Protein AF-A0A7K6C113-F1 (afdb_monomer)

pLDDT: mean 94.39, std 8.46, range [51.66, 98.69]

Foldseek 3Di:
DADEEEPAQVQQELVNLLVVLVVLLVDQRHQEYEHHNYHYDPNSVVSNVVSVVNRPRHNYYD

Solvent-accessible surface area (backbone atoms only — not comparable to full-atom values): 3369 Å² total; per-residue (Å²): 139,83,42,76,45,79,54,49,66,63,65,36,32,36,68,49,33,44,51,50,18,56,50,40,63,72,56,78,62,56,26,33,42,31,50,43,75,38,57,56,43,72,72,9,50,50,36,34,54,61,22,50,79,70,29,91,52,58,76,44,80,74

Nearest PDB structures (foldseek):
  4k17-assembly1_A  TM=9.815E-01  e=1.719E-03  Mus musculus
  4z94-assembly1_G  TM=9.700E-01  e=2.239E-03  Homo sapiens
  8iah-assembly1_Y  TM=9.649E-01  e=2.392E-03  Sus scrofa
  4k17-assembly2_B  TM=9.696E-01  e=3.796E-03  Mus musculus
  8j07-assembly1_w  TM=8.663E-01  e=2.574E-02  Homo sapiens

Organism: Ptilonorhynchus violaceus (NCBI:txid28724)

Mean predicted aligned error: 2.87 Å

Sequence (62 aa):
FLFLGSLAENQISNKGAKALARSLLVNRSLMVLDLRSNSIGPAGAKALADALKKNQVLLSLR

Secondary structure (DSSP, 8-state):
--EEEE-TTS---HHHHHHHHHHHHH-SSEEEEE-TTS---HHHHHHHHHHHTT-SS--EE-

InterPro domains:
  IPR001611 Leucine-rich repeat [PF13516] (7-21)
  IPR001611 Leucine-rich repeat [PF13516] (26-49)
  IPR032675 Leucine-rich repeat domain superfamily [G3DSA:3.80.10.10] (5-62)
  IPR053040 Leucine-rich repeat-containing protein 71 [PTHR469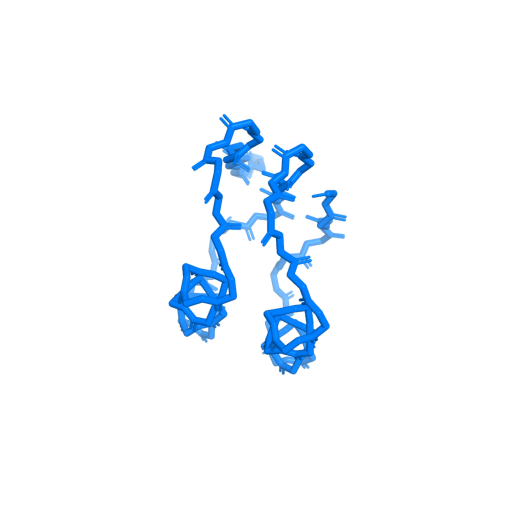84] (6-61)

Radius of gyration: 10.69 Å; Cα contacts (8 Å, |Δi|>4): 104; chains: 1; bounding box: 28×18×25 Å

Structure (mmCIF, N/CA/C/O backbone):
data_AF-A0A7K6C113-F1
#
_entry.id   AF-A0A7K6C113-F1
#
loop_
_atom_site.group_PDB
_atom_site.id
_atom_site.type_symbol
_atom_site.label_atom_id
_atom_site.label_alt_id
_atom_site.label_comp_id
_atom_site.label_asym_id
_atom_site.label_entity_id
_atom_site.label_seq_id
_atom_site.pdbx_PDB_ins_code
_atom_site.Cartn_x
_atom_site.Cartn_y
_atom_site.Cartn_z
_atom_site.occupancy
_atom_site.B_iso_or_equiv
_atom_site.auth_seq_id
_atom_site.auth_comp_id
_atom_site.auth_asym_id
_atom_site.auth_atom_id
_atom_site.pdbx_PDB_model_num
ATOM 1 N N . PHE A 1 1 ? -21.152 10.143 7.790 1.00 51.66 1 PHE A N 1
ATOM 2 C CA . PHE A 1 1 ? -20.029 10.918 7.229 1.00 51.66 1 PHE A CA 1
ATOM 3 C C . PHE A 1 1 ? -18.839 9.985 7.038 1.00 51.66 1 PHE A C 1
ATOM 5 O O . PHE A 1 1 ? -18.173 9.670 8.011 1.00 51.66 1 PHE A O 1
ATOM 12 N N . LEU A 1 2 ? -18.633 9.462 5.825 1.00 55.19 2 LEU A N 1
ATOM 13 C CA . LEU A 1 2 ? -17.460 8.643 5.487 1.00 55.19 2 LEU A CA 1
ATOM 14 C C . LEU A 1 2 ? -16.366 9.585 4.966 1.00 55.19 2 LEU A C 1
ATOM 16 O O . LEU A 1 2 ? -16.650 10.385 4.076 1.00 55.19 2 LEU A O 1
ATOM 20 N N . PHE A 1 3 ? -15.142 9.515 5.492 1.00 75.06 3 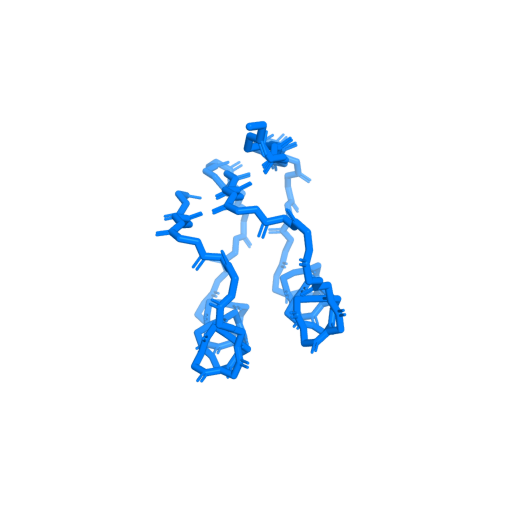PHE A N 1
ATOM 21 C CA . PHE A 1 3 ? -14.017 10.260 4.920 1.00 75.06 3 PHE A CA 1
ATOM 22 C C . PHE A 1 3 ? -13.387 9.435 3.789 1.00 75.06 3 PHE A C 1
ATOM 24 O O . PHE A 1 3 ? -12.983 8.285 4.002 1.00 75.06 3 PHE A O 1
ATOM 31 N N . LEU A 1 4 ? -13.345 10.014 2.587 1.00 81.50 4 LEU A N 1
ATOM 32 C CA . LEU A 1 4 ? -12.830 9.402 1.360 1.00 81.50 4 LEU A CA 1
ATOM 33 C C . LEU A 1 4 ? -11.497 10.063 0.988 1.00 81.50 4 LEU A C 1
ATOM 35 O O . LEU A 1 4 ? -11.425 11.287 0.911 1.00 81.50 4 LEU A O 1
ATOM 39 N N . GLY A 1 5 ? -10.458 9.267 0.729 1.00 84.62 5 GLY A N 1
ATOM 40 C CA . GLY A 1 5 ? -9.185 9.742 0.184 1.00 84.62 5 GLY A CA 1
ATOM 41 C C . GLY A 1 5 ? -8.883 9.054 -1.142 1.00 84.62 5 GLY A C 1
ATOM 42 O O . GLY A 1 5 ? -8.806 7.830 -1.191 1.00 84.62 5 GLY A O 1
ATOM 43 N N . SER A 1 6 ? -8.705 9.820 -2.218 1.00 92.31 6 SER A N 1
ATOM 44 C CA . SER A 1 6 ? -8.216 9.289 -3.495 1.00 92.31 6 SER A CA 1
ATOM 45 C C . SER A 1 6 ? -6.776 9.724 -3.709 1.00 92.31 6 SER A C 1
ATOM 47 O O . SER A 1 6 ? -6.460 10.908 -3.616 1.00 92.31 6 SER A O 1
ATOM 49 N N . LEU A 1 7 ? -5.917 8.752 -3.992 1.00 94.44 7 LEU A N 1
ATOM 50 C CA . LEU A 1 7 ? -4.555 8.940 -4.476 1.00 94.44 7 LEU A CA 1
ATOM 51 C C . LEU A 1 7 ? -4.343 8.150 -5.776 1.00 94.44 7 LEU A C 1
ATOM 53 O O . LEU A 1 7 ? -3.214 7.766 -6.093 1.00 94.44 7 LEU A O 1
ATOM 57 N N . ALA A 1 8 ? -5.406 7.898 -6.540 1.00 93.81 8 ALA A N 1
ATOM 58 C CA . ALA A 1 8 ? -5.293 7.258 -7.843 1.00 93.81 8 ALA A CA 1
ATOM 59 C C . ALA A 1 8 ? -4.401 8.083 -8.788 1.00 93.81 8 ALA A C 1
ATOM 61 O O . ALA A 1 8 ? -4.345 9.305 -8.670 1.00 93.81 8 ALA A O 1
ATOM 62 N N . GLU A 1 9 ? -3.686 7.413 -9.694 1.00 94.88 9 GLU A N 1
ATOM 63 C CA . GLU A 1 9 ? -2.899 8.065 -10.759 1.00 94.88 9 GLU A CA 1
ATOM 64 C C . GLU A 1 9 ? -1.749 8.973 -10.259 1.00 94.88 9 GLU A C 1
ATOM 66 O O . GLU A 1 9 ? -1.342 9.913 -10.934 1.00 94.88 9 GLU A O 1
ATOM 71 N N . ASN A 1 10 ? -1.165 8.678 -9.089 1.00 95.94 10 ASN A N 1
ATOM 72 C CA . ASN A 1 10 ? -0.117 9.500 -8.455 1.00 95.94 10 ASN A CA 1
ATOM 73 C C . ASN A 1 10 ? 1.304 8.905 -8.525 1.00 95.94 10 ASN A C 1
ATOM 75 O O . ASN A 1 10 ? 2.193 9.328 -7.786 1.00 95.94 10 ASN A O 1
ATOM 79 N N . GLN A 1 11 ? 1.540 7.901 -9.377 1.00 95.81 11 GLN A N 1
ATOM 80 C CA . GLN A 1 11 ? 2.846 7.228 -9.520 1.00 95.81 11 GLN A CA 1
ATOM 81 C C . GLN A 1 11 ? 3.442 6.727 -8.185 1.00 95.81 11 GLN A C 1
ATOM 83 O O . GLN A 1 11 ? 4.662 6.657 -8.002 1.00 95.81 11 GLN A O 1
ATOM 88 N N . ILE A 1 12 ? 2.592 6.350 -7.227 1.00 97.56 12 ILE A N 1
ATOM 89 C CA . ILE A 1 12 ? 3.026 5.869 -5.916 1.00 97.56 12 ILE A CA 1
ATOM 90 C C . ILE A 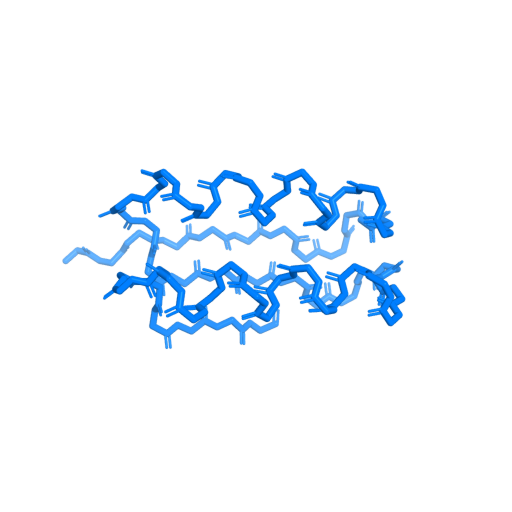1 12 ? 3.827 4.581 -6.100 1.00 97.56 12 ILE A C 1
ATOM 92 O O . ILE A 1 12 ? 3.309 3.555 -6.532 1.00 97.56 12 ILE A O 1
ATOM 96 N N . SER A 1 13 ? 5.106 4.636 -5.736 1.00 98.12 13 SER A N 1
ATOM 97 C CA . SER A 1 13 ? 6.006 3.485 -5.763 1.00 98.12 13 SER A CA 1
ATOM 98 C C . SER A 1 13 ? 5.887 2.630 -4.498 1.00 98.12 13 SER A C 1
ATOM 100 O O . SER A 1 13 ? 5.237 3.000 -3.515 1.00 98.12 13 SER A O 1
ATOM 102 N N . ASN A 1 14 ? 6.639 1.527 -4.445 1.00 98.50 14 ASN A N 1
ATOM 103 C CA . ASN A 1 14 ? 6.822 0.733 -3.222 1.00 98.50 14 ASN A CA 1
ATOM 104 C C . ASN A 1 14 ? 7.205 1.579 -1.994 1.00 98.50 14 ASN A C 1
ATOM 106 O O . ASN A 1 14 ? 6.778 1.279 -0.879 1.00 98.50 14 ASN A O 1
ATOM 110 N N . LYS A 1 15 ? 8.018 2.630 -2.173 1.00 98.44 15 LYS A N 1
ATOM 11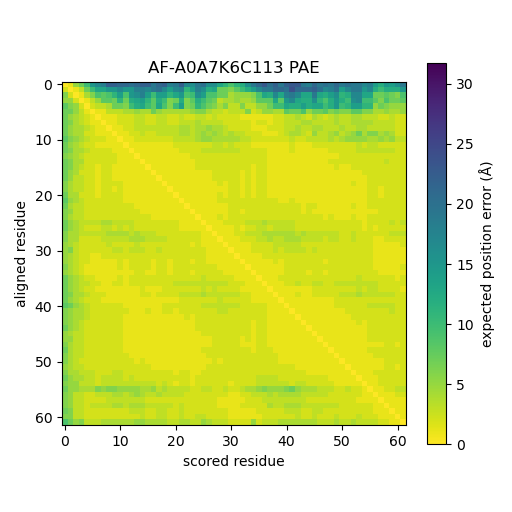1 C CA . LYS A 1 15 ? 8.438 3.510 -1.073 1.00 98.44 15 LYS A CA 1
ATOM 112 C C . LYS A 1 15 ? 7.265 4.350 -0.562 1.00 98.44 15 LYS A C 1
ATOM 114 O O . LYS A 1 15 ? 7.085 4.449 0.651 1.00 98.44 15 LYS A O 1
ATOM 119 N N . GLY A 1 16 ? 6.459 4.897 -1.474 1.00 98.12 16 GLY A N 1
ATOM 120 C CA . GLY A 1 16 ? 5.252 5.652 -1.136 1.00 98.12 16 GLY A CA 1
ATOM 121 C C . GLY A 1 16 ? 4.205 4.777 -0.443 1.00 98.12 16 GLY A C 1
ATOM 122 O O . GLY A 1 16 ? 3.726 5.133 0.629 1.00 98.12 16 GLY A O 1
ATOM 123 N N . ALA A 1 17 ? 3.953 3.571 -0.956 1.00 98.44 17 ALA A N 1
ATOM 124 C CA . ALA A 1 17 ? 3.046 2.606 -0.330 1.00 98.44 17 ALA A CA 1
ATOM 125 C C . ALA A 1 17 ? 3.478 2.226 1.100 1.00 98.44 17 ALA A C 1
ATOM 127 O O . ALA A 1 17 ? 2.649 2.159 2.003 1.00 98.44 17 ALA A O 1
ATOM 128 N N . LYS A 1 18 ? 4.784 2.056 1.355 1.00 98.69 18 LYS A N 1
ATOM 129 C CA . LYS A 1 18 ? 5.317 1.829 2.714 1.00 98.69 18 LYS A CA 1
ATOM 130 C C . LYS A 1 18 ? 5.135 3.033 3.645 1.00 98.69 18 LYS A C 1
ATOM 132 O O . LYS A 1 18 ? 5.041 2.857 4.859 1.00 98.69 18 LYS A O 1
ATOM 137 N N . ALA A 1 19 ? 5.156 4.256 3.119 1.00 98.31 19 ALA A N 1
ATOM 138 C CA . ALA A 1 19 ? 4.850 5.449 3.905 1.00 98.31 19 ALA A CA 1
ATOM 139 C C . ALA A 1 19 ? 3.352 5.501 4.241 1.00 98.31 19 ALA A C 1
ATOM 141 O O . ALA A 1 19 ? 3.005 5.617 5.413 1.00 98.31 19 ALA A O 1
ATOM 142 N N . LEU A 1 20 ? 2.483 5.281 3.249 1.00 97.50 20 LEU A N 1
ATOM 143 C CA . LEU A 1 20 ? 1.033 5.193 3.447 1.00 97.50 20 LEU A CA 1
ATOM 144 C C . LEU A 1 20 ? 0.648 4.106 4.451 1.00 97.50 20 LEU A C 1
ATOM 146 O O . LEU A 1 20 ? -0.147 4.361 5.347 1.00 97.50 20 LEU A O 1
ATOM 150 N N . ALA A 1 21 ? 1.262 2.926 4.367 1.00 98.12 21 ALA A N 1
ATOM 151 C CA . ALA A 1 21 ? 1.050 1.844 5.322 1.00 98.12 21 ALA A CA 1
ATOM 152 C C . ALA A 1 21 ? 1.316 2.294 6.770 1.00 98.12 21 ALA A C 1
ATOM 154 O O . ALA A 1 21 ? 0.528 2.001 7.665 1.00 98.12 21 ALA A O 1
ATOM 155 N N . ARG A 1 22 ? 2.385 3.067 7.004 1.00 98.06 22 ARG A N 1
ATOM 156 C CA . ARG A 1 22 ? 2.679 3.638 8.329 1.00 98.06 22 ARG A CA 1
ATOM 157 C C . ARG A 1 22 ? 1.620 4.649 8.763 1.00 98.06 22 ARG A C 1
ATOM 159 O O . ARG A 1 22 ? 1.186 4.599 9.910 1.00 98.06 22 ARG A O 1
ATOM 166 N N . SER A 1 23 ? 1.152 5.506 7.859 1.00 96.25 23 SER A N 1
ATOM 167 C CA . SER A 1 23 ? 0.062 6.447 8.145 1.00 96.25 23 SER A CA 1
ATOM 168 C C . SER A 1 23 ? -1.258 5.736 8.464 1.00 96.25 23 SER A C 1
ATOM 170 O O . SER A 1 23 ? -1.967 6.152 9.377 1.00 96.25 23 SER A O 1
ATOM 172 N N . LEU A 1 24 ? -1.571 4.626 7.788 1.00 96.62 24 LEU A N 1
ATOM 173 C CA . LEU A 1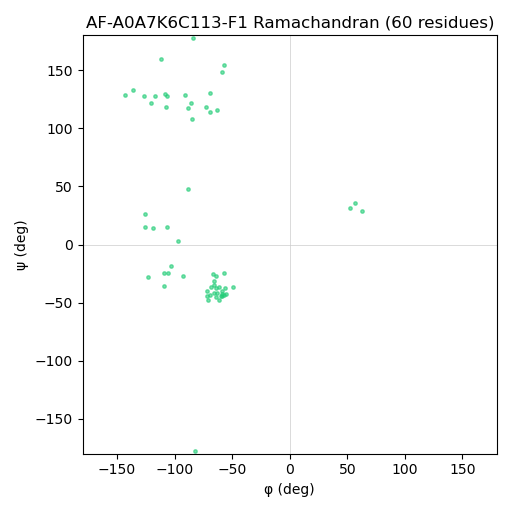 24 ? -2.763 3.820 8.070 1.00 96.62 24 LEU A CA 1
ATOM 174 C C . LEU A 1 24 ? -2.730 3.192 9.471 1.00 96.62 24 LEU A C 1
ATOM 176 O O . LEU A 1 24 ? -3.785 2.981 10.058 1.00 96.62 24 LEU A O 1
ATOM 180 N N . LEU A 1 25 ? -1.558 2.934 10.058 1.00 96.38 25 LEU A N 1
ATOM 181 C CA . LEU A 1 25 ? -1.483 2.400 11.425 1.00 96.38 25 LEU A CA 1
ATOM 182 C C . LEU A 1 25 ? -1.977 3.388 12.485 1.00 96.38 25 LEU A C 1
ATOM 184 O O . LEU A 1 25 ? -2.447 2.950 13.534 1.00 96.38 25 LEU A O 1
ATOM 188 N N . VAL A 1 26 ? -1.921 4.694 12.214 1.00 96.06 26 VAL A N 1
ATOM 189 C CA . VAL A 1 26 ? -2.336 5.753 13.152 1.00 96.06 26 VAL A CA 1
ATOM 190 C C . VAL A 1 26 ? -3.626 6.453 12.735 1.00 96.06 26 VAL A C 1
ATOM 192 O O . VAL A 1 26 ? -4.338 6.973 13.587 1.00 96.06 26 VAL A O 1
ATOM 195 N N . ASN A 1 27 ? -3.970 6.439 11.446 1.00 93.94 27 ASN A N 1
ATOM 196 C CA . ASN A 1 27 ? -5.200 7.048 10.962 1.00 93.94 27 ASN A CA 1
ATOM 197 C C . ASN A 1 27 ? -6.429 6.251 11.448 1.00 93.94 27 ASN A C 1
ATOM 199 O O . ASN A 1 27 ? -6.476 5.023 11.337 1.00 93.94 27 ASN A O 1
ATOM 203 N N . ARG A 1 28 ? -7.408 6.959 12.022 1.00 93.31 28 ARG A N 1
ATOM 204 C CA . ARG A 1 28 ? -8.662 6.403 12.564 1.00 93.31 28 ARG A CA 1
ATOM 205 C C . ARG A 1 28 ? -9.914 7.067 11.986 1.00 93.31 28 ARG A C 1
ATOM 207 O O . ARG A 1 28 ? -10.989 6.918 12.550 1.00 93.31 28 ARG A O 1
ATOM 214 N N . SER A 1 29 ? -9.780 7.809 10.889 1.00 94.56 29 SER A N 1
ATOM 215 C CA . SER A 1 29 ? -10.892 8.526 10.251 1.00 94.56 29 SER A CA 1
ATOM 216 C C . SER A 1 29 ? -11.094 8.154 8.785 1.00 94.56 29 SER A C 1
ATOM 218 O O . SER A 1 29 ? -12.214 8.232 8.290 1.00 94.56 29 SER A O 1
ATOM 220 N N . LEU A 1 30 ? -10.037 7.742 8.081 1.00 95.19 30 LEU A N 1
ATOM 221 C CA . LEU A 1 30 ? -10.096 7.357 6.677 1.00 95.19 30 LEU A CA 1
ATOM 222 C C . LEU A 1 30 ? -10.794 6.003 6.539 1.00 95.19 30 LEU A C 1
ATOM 224 O O . LEU A 1 30 ? -10.304 4.995 7.045 1.00 95.19 30 LEU A O 1
ATOM 228 N N . MET A 1 31 ? -11.922 5.989 5.829 1.00 95.94 31 MET A N 1
ATOM 229 C CA . MET A 1 31 ? -12.750 4.789 5.656 1.00 95.94 31 MET A CA 1
ATOM 230 C C . MET A 1 31 ? -12.611 4.185 4.259 1.00 95.94 31 MET A C 1
ATOM 232 O O . MET A 1 31 ? -12.816 2.985 4.089 1.00 95.94 31 MET A O 1
ATOM 236 N N . VAL A 1 32 ? -12.225 4.989 3.266 1.00 95.56 32 VAL A N 1
ATOM 237 C CA . VAL A 1 32 ? -11.976 4.527 1.896 1.00 95.56 32 VAL A CA 1
ATOM 238 C C . VAL A 1 32 ? -10.703 5.162 1.359 1.00 95.56 32 VAL A C 1
ATOM 240 O O . VAL A 1 32 ? -10.534 6.379 1.458 1.00 95.56 32 VAL A O 1
ATOM 243 N N . LEU A 1 33 ? -9.842 4.340 0.761 1.00 96.19 33 LEU A N 1
ATOM 244 C CA . LEU A 1 33 ? -8.634 4.771 0.066 1.00 96.19 33 LEU A CA 1
ATOM 245 C C . LEU A 1 33 ? -8.611 4.189 -1.353 1.00 96.19 33 LEU A C 1
ATOM 247 O O . LEU A 1 33 ? -8.758 2.981 -1.516 1.00 96.19 33 LEU A O 1
ATOM 251 N N . ASP A 1 34 ? -8.425 5.038 -2.363 1.00 97.00 34 ASP A N 1
ATOM 252 C CA . ASP A 1 34 ? -8.233 4.624 -3.762 1.00 97.00 34 ASP A CA 1
ATOM 253 C C . ASP A 1 34 ? -6.773 4.845 -4.181 1.00 97.00 34 ASP A C 1
ATOM 255 O O . ASP A 1 34 ? -6.270 5.968 -4.132 1.00 97.00 34 ASP A O 1
ATOM 259 N N . LEU A 1 35 ? -6.088 3.765 -4.548 1.00 97.31 35 LEU A N 1
ATOM 260 C CA . LEU A 1 35 ? -4.703 3.692 -5.006 1.00 97.31 35 LEU A CA 1
ATOM 261 C C . LEU A 1 35 ? -4.594 3.134 -6.432 1.00 97.31 35 LEU A C 1
ATOM 263 O O . LEU A 1 35 ? -3.482 2.798 -6.856 1.00 97.31 35 LEU A O 1
ATOM 267 N N . ARG A 1 36 ? -5.690 3.049 -7.197 1.00 96.31 36 ARG A N 1
ATOM 268 C CA . ARG A 1 36 ? -5.646 2.553 -8.581 1.00 96.31 36 ARG A CA 1
ATOM 269 C C . ARG A 1 36 ? -4.683 3.359 -9.449 1.00 96.31 36 ARG A C 1
ATOM 271 O O . ARG A 1 36 ? -4.389 4.524 -9.186 1.00 96.31 36 ARG A O 1
ATOM 278 N N . SER A 1 37 ? -4.177 2.718 -10.499 1.00 95.88 37 SER A N 1
ATOM 279 C CA . SER A 1 37 ? -3.269 3.353 -11.465 1.00 95.88 37 SER A CA 1
ATOM 280 C C . SER A 1 37 ? -2.003 3.951 -10.822 1.00 95.88 37 SER A C 1
ATOM 282 O O . SER A 1 37 ? -1.499 4.987 -11.248 1.00 95.88 37 SER A O 1
ATOM 284 N N . ASN A 1 38 ? -1.474 3.295 -9.785 1.00 97.50 38 ASN A N 1
ATOM 285 C CA . ASN A 1 38 ? -0.168 3.593 -9.198 1.00 97.50 38 ASN A CA 1
ATOM 286 C C . ASN A 1 38 ? 0.835 2.462 -9.460 1.00 97.50 38 ASN A C 1
ATOM 288 O O . ASN A 1 38 ? 0.463 1.311 -9.679 1.00 97.50 38 ASN A O 1
ATOM 292 N N . SER A 1 39 ? 2.126 2.771 -9.351 1.00 97.69 39 SER A N 1
ATOM 293 C CA . SER A 1 39 ? 3.229 1.826 -9.578 1.00 97.69 39 SER A CA 1
ATOM 294 C C . SER A 1 39 ? 3.615 1.055 -8.304 1.00 97.69 39 SER A C 1
ATOM 296 O O . SER A 1 39 ? 4.793 0.969 -7.932 1.00 97.69 39 SER A O 1
ATOM 298 N N . ILE A 1 40 ? 2.619 0.510 -7.598 1.00 98.12 40 ILE A N 1
ATOM 299 C CA . ILE A 1 40 ? 2.817 -0.234 -6.347 1.00 98.12 40 ILE A CA 1
ATOM 300 C C . ILE A 1 40 ? 3.145 -1.690 -6.681 1.00 98.12 40 ILE A C 1
ATOM 302 O O . ILE A 1 40 ? 2.287 -2.466 -7.087 1.00 98.12 40 ILE A O 1
ATOM 306 N N . GLY A 1 41 ? 4.403 -2.073 -6.480 1.00 98.12 41 GLY A N 1
ATOM 307 C CA . GLY A 1 41 ? 4.850 -3.453 -6.635 1.00 98.12 41 GLY A CA 1
ATOM 308 C C . GLY A 1 41 ? 4.568 -4.333 -5.405 1.00 98.12 41 GLY A C 1
ATOM 309 O O . GLY A 1 41 ? 4.044 -3.867 -4.385 1.00 98.12 41 GLY A O 1
ATOM 310 N N . PRO A 1 42 ? 4.996 -5.611 -5.445 1.00 98.44 42 PRO A N 1
ATOM 311 C CA . PRO A 1 42 ? 4.693 -6.595 -4.400 1.00 98.44 42 PRO A CA 1
ATOM 312 C C . PRO A 1 42 ? 5.128 -6.171 -2.990 1.00 98.44 42 PRO A C 1
ATOM 314 O O . PRO A 1 42 ? 4.418 -6.400 -2.013 1.00 98.44 42 PRO A O 1
ATOM 317 N N . ALA A 1 43 ? 6.276 -5.497 -2.868 1.00 98.44 43 ALA A N 1
ATOM 318 C CA . ALA A 1 43 ? 6.783 -5.031 -1.578 1.00 98.44 43 ALA A CA 1
ATOM 319 C C . ALA A 1 43 ? 5.919 -3.915 -0.960 1.00 98.44 43 ALA A C 1
ATOM 321 O O . ALA A 1 43 ? 5.775 -3.860 0.262 1.00 98.44 43 ALA A O 1
ATOM 322 N N . GLY A 1 44 ? 5.369 -3.016 -1.783 1.00 98.44 44 GLY A N 1
ATOM 323 C CA . GLY A 1 44 ? 4.435 -1.983 -1.340 1.00 98.44 44 GLY A CA 1
ATOM 324 C C . GLY A 1 44 ? 3.074 -2.571 -0.975 1.00 98.44 44 GLY A C 1
ATOM 325 O O . GLY A 1 44 ? 2.550 -2.268 0.096 1.00 98.44 44 GLY A O 1
ATOM 326 N N . ALA A 1 45 ? 2.558 -3.480 -1.807 1.00 98.25 45 ALA A N 1
ATOM 327 C CA . ALA A 1 45 ? 1.299 -4.180 -1.557 1.00 98.25 45 ALA A CA 1
ATOM 328 C C . ALA A 1 45 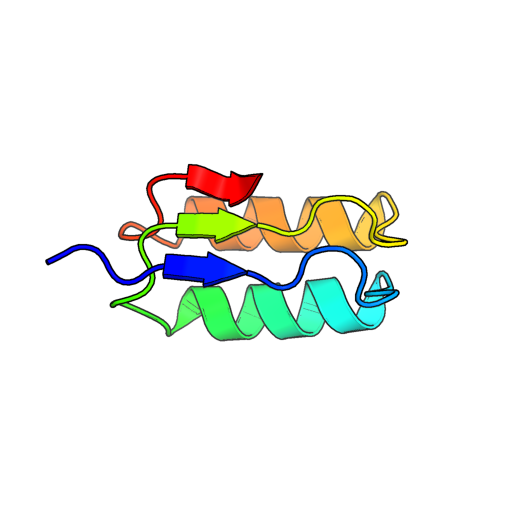? 1.337 -4.986 -0.247 1.00 98.25 45 ALA A C 1
ATOM 330 O O . ALA A 1 45 ? 0.422 -4.878 0.567 1.00 98.25 45 ALA A O 1
ATOM 331 N N . LYS A 1 46 ? 2.433 -5.714 0.021 1.00 98.62 46 LYS A N 1
ATOM 332 C CA . LYS A 1 46 ? 2.621 -6.428 1.293 1.00 98.62 46 LYS A CA 1
ATOM 333 C C . LYS A 1 46 ? 2.579 -5.483 2.496 1.00 98.62 46 LYS A C 1
ATOM 335 O O . LYS A 1 46 ? 1.928 -5.791 3.489 1.00 98.62 46 LYS A O 1
ATOM 340 N N . ALA A 1 47 ? 3.251 -4.335 2.411 1.00 98.62 47 ALA A N 1
ATOM 341 C CA . ALA A 1 47 ? 3.266 -3.361 3.501 1.00 98.62 47 ALA A CA 1
ATOM 342 C C . ALA A 1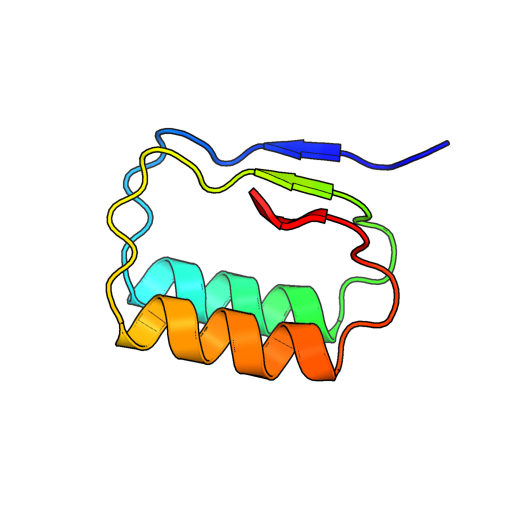 47 ? 1.866 -2.793 3.785 1.00 98.62 47 ALA A C 1
ATOM 344 O O . ALA A 1 47 ? 1.483 -2.674 4.948 1.00 98.62 47 ALA A O 1
ATOM 345 N N . LEU A 1 48 ? 1.09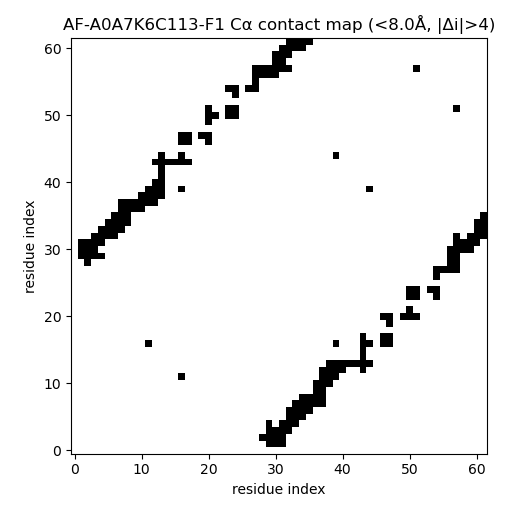6 -2.485 2.735 1.00 98.25 48 LEU A N 1
ATOM 346 C CA . LEU A 1 48 ? -0.299 -2.067 2.871 1.00 98.25 48 LEU A CA 1
ATOM 347 C C . LEU A 1 48 ? -1.137 -3.175 3.516 1.00 98.25 48 LEU A C 1
ATOM 349 O O . LEU A 1 48 ? -1.814 -2.907 4.501 1.00 98.25 48 LEU A O 1
ATOM 353 N N . ALA A 1 49 ? -1.032 -4.422 3.049 1.00 98.00 49 ALA A N 1
ATOM 354 C CA . ALA A 1 49 ? -1.764 -5.553 3.624 1.00 98.00 49 ALA A CA 1
ATOM 355 C C . ALA A 1 49 ? -1.452 -5.768 5.118 1.00 98.00 49 ALA A C 1
ATOM 357 O O . ALA A 1 49 ? -2.359 -5.985 5.921 1.00 98.00 49 ALA A O 1
ATOM 358 N N . ASP A 1 50 ? -0.180 -5.664 5.513 1.00 98.19 50 ASP A N 1
ATOM 359 C CA . ASP A 1 50 ? 0.232 -5.790 6.914 1.00 98.19 50 ASP A CA 1
ATOM 360 C C . ASP A 1 50 ? -0.322 -4.642 7.783 1.00 98.19 50 ASP A C 1
ATOM 362 O O . ASP A 1 50 ? -0.694 -4.867 8.938 1.00 98.19 50 ASP A O 1
ATOM 366 N N . ALA A 1 51 ? -0.427 -3.425 7.238 1.00 97.88 51 ALA A N 1
ATOM 367 C CA . ALA A 1 51 ? -1.056 -2.299 7.928 1.00 97.88 51 ALA A CA 1
ATOM 368 C C . ALA A 1 51 ? -2.580 -2.448 8.030 1.00 97.88 51 ALA A C 1
ATOM 370 O O . ALA A 1 51 ? -3.147 -2.172 9.086 1.00 97.88 51 ALA A O 1
ATOM 371 N N . LEU A 1 52 ? -3.236 -2.932 6.973 1.00 96.75 52 LEU A N 1
ATOM 372 C CA . LEU A 1 52 ? -4.682 -3.152 6.941 1.00 96.75 52 LEU A CA 1
ATOM 373 C C . LEU A 1 52 ? -5.143 -4.170 7.983 1.00 96.75 52 LEU A C 1
ATOM 375 O O . LEU A 1 52 ? -6.157 -3.946 8.625 1.00 96.75 52 LEU A O 1
ATOM 379 N N . LYS A 1 53 ? -4.362 -5.224 8.253 1.00 96.88 53 LYS A N 1
ATOM 380 C CA . LYS A 1 53 ? -4.659 -6.173 9.347 1.00 96.88 53 LYS A CA 1
ATOM 381 C C . LYS A 1 53 ? -4.765 -5.508 10.725 1.00 96.88 53 LYS A C 1
ATOM 383 O O . LYS A 1 53 ? -5.379 -6.067 11.626 1.00 96.88 53 LYS A O 1
ATOM 388 N N . LYS A 1 54 ? -4.122 -4.350 10.910 1.00 96.88 54 LYS A N 1
ATOM 389 C CA . LYS A 1 54 ? -4.106 -3.590 12.169 1.00 96.88 54 LYS A CA 1
ATOM 390 C C . LYS A 1 54 ? -5.041 -2.380 12.145 1.00 96.88 54 LYS A C 1
ATOM 392 O O . LYS A 1 54 ? -5.354 -1.844 13.206 1.00 96.88 54 LYS A O 1
ATOM 397 N N . ASN A 1 55 ? -5.456 -1.919 10.966 1.00 95.69 55 ASN A N 1
ATOM 398 C CA . ASN A 1 55 ? -6.381 -0.804 10.826 1.00 95.69 55 ASN A CA 1
ATOM 399 C C . ASN A 1 55 ? -7.823 -1.333 10.857 1.00 95.69 55 ASN A C 1
ATOM 401 O O . ASN A 1 55 ? -8.227 -2.090 9.986 1.00 95.69 55 ASN A O 1
ATOM 405 N N . GLN A 1 56 ? -8.594 -0.917 11.863 1.00 94.44 56 GLN A N 1
ATOM 406 C CA . GLN A 1 56 ? -9.983 -1.355 12.066 1.00 94.44 56 GLN A CA 1
ATOM 407 C C . GLN A 1 56 ? -11.030 -0.375 11.504 1.00 94.44 56 GLN A C 1
ATOM 409 O O . GLN A 1 56 ? -12.223 -0.581 11.695 1.00 94.44 56 GLN A O 1
ATOM 414 N N . VAL A 1 57 ? -10.599 0.711 10.856 1.00 95.62 57 VAL A N 1
ATOM 415 C CA . VAL A 1 57 ? -11.478 1.788 10.368 1.00 95.62 57 VAL A CA 1
ATOM 416 C C . VAL A 1 57 ? -11.585 1.799 8.844 1.00 95.62 57 VAL A C 1
ATOM 418 O O . VAL A 1 57 ? -12.651 2.107 8.314 1.00 95.62 57 VAL A O 1
ATOM 421 N N 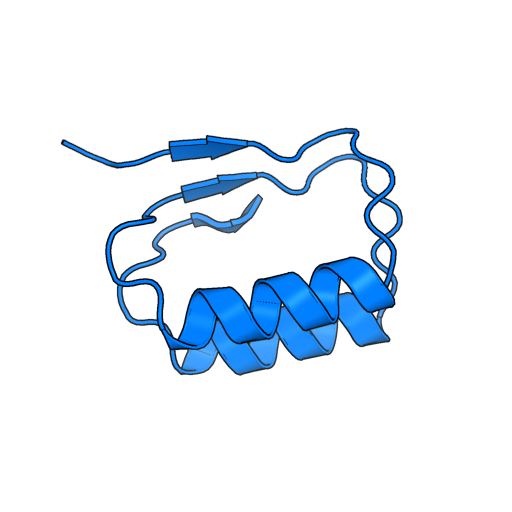. LEU A 1 58 ? -10.506 1.471 8.125 1.00 95.25 58 LEU A N 1
ATOM 422 C CA . LEU A 1 58 ? -10.528 1.446 6.666 1.00 95.25 58 LEU A CA 1
ATOM 423 C C . LEU A 1 58 ? -11.399 0.279 6.183 1.00 95.25 58 LEU A C 1
ATOM 425 O O . LEU A 1 58 ? -11.052 -0.884 6.363 1.00 95.25 58 LEU A O 1
ATOM 429 N N . LEU A 1 59 ? -12.517 0.606 5.542 1.00 94.50 59 LEU A N 1
ATOM 430 C CA . LEU A 1 59 ? -13.504 -0.358 5.061 1.00 94.50 59 LEU A CA 1
ATOM 431 C C . LEU A 1 59 ? -13.259 -0.782 3.612 1.00 94.50 59 LEU A C 1
ATOM 433 O O . LEU A 1 59 ? -13.669 -1.865 3.209 1.00 94.50 59 LEU A O 1
ATOM 437 N N . SER A 1 60 ? -12.623 0.074 2.809 1.00 93.81 60 SER A N 1
ATOM 438 C CA . SER A 1 60 ? -12.383 -0.195 1.391 1.00 93.81 60 SER A CA 1
ATOM 439 C C . SER A 1 60 ? -11.021 0.332 0.954 1.00 93.81 60 SER A C 1
ATOM 441 O O . SER A 1 60 ? -10.717 1.512 1.127 1.00 93.81 60 SER A O 1
ATOM 443 N N . LEU A 1 61 ? -10.244 -0.535 0.308 1.00 93.88 61 LEU A N 1
ATOM 444 C CA . LEU A 1 61 ? -9.040 -0.189 -0.442 1.00 93.88 61 LEU A CA 1
ATOM 445 C C . LEU A 1 61 ? -9.276 -0.565 -1.907 1.00 93.88 61 LEU A C 1
ATOM 447 O O . LEU A 1 61 ? -9.710 -1.685 -2.175 1.00 93.88 61 LEU A O 1
ATOM 451 N N . ARG A 1 62 ? -9.045 0.372 -2.825 1.00 92.31 62 ARG A N 1
ATOM 452 C CA . ARG A 1 62 ? -9.183 0.166 -4.273 1.00 92.31 62 ARG A CA 1
ATOM 453 C C . ARG A 1 62 ? -7.868 0.424 -4.976 1.00 92.31 62 ARG A C 1
ATOM 455 O O . ARG A 1 62 ? -7.116 1.282 -4.473 1.00 92.31 62 ARG A O 1
#